Protein AF-A0A285X4K8-F1 (afdb_monomer_lite)

Foldseek 3Di:
DDPLLVVLVVLVVVLPDDDPDSDLVVLQVCCCPVVVWHKDKDFDADPVVRATQFIFIATDHQQQQFDDDGDGDGDDHDPRRSSSVSSVVSSVRSVLSVVQVPDDADLVLLLVLLVCLQPPVPPPPCPDPDSDSLSVQSSVPNHHDDPVVVVDDSVNSCCVSNVDDDPVPPPPPD

Structure (mmCIF, N/CA/C/O backbone):
data_AF-A0A285X4K8-F1
#
_entry.id   AF-A0A285X4K8-F1
#
loop_
_atom_site.group_PDB
_atom_site.id
_atom_site.type_symbol
_atom_site.label_atom_id
_atom_site.label_alt_id
_atom_site.label_comp_id
_atom_site.label_asym_id
_atom_site.label_entity_id
_atom_site.label_seq_id
_atom_site.pdbx_PDB_ins_code
_atom_site.Cartn_x
_atom_site.Cartn_y
_atom_site.Cartn_z
_atom_site.occupancy
_atom_site.B_iso_or_equiv
_atom_site.auth_seq_id
_atom_site.auth_comp_id
_atom_site.auth_asym_id
_atom_site.auth_atom_id
_atom_site.pdbx_PDB_model_num
ATOM 1 N N . MET A 1 1 ? 19.040 10.394 -19.080 1.00 57.19 1 MET A N 1
ATOM 2 C CA . MET A 1 1 ? 18.123 10.002 -17.991 1.00 57.19 1 MET A CA 1
ATOM 3 C C . MET A 1 1 ? 16.784 10.657 -18.294 1.00 57.19 1 MET A C 1
ATOM 5 O O . MET A 1 1 ? 16.793 11.807 -18.730 1.00 57.19 1 MET A O 1
ATOM 9 N N . ASN A 1 2 ? 15.681 9.904 -18.272 1.00 73.69 2 ASN A N 1
ATOM 10 C CA . ASN A 1 2 ? 14.374 10.452 -18.650 1.00 73.69 2 ASN A CA 1
ATOM 11 C C . ASN A 1 2 ? 13.890 11.419 -17.548 1.00 73.69 2 ASN A C 1
ATOM 13 O O . ASN A 1 2 ? 14.138 11.166 -16.373 1.00 73.69 2 ASN A O 1
ATOM 17 N N . LYS A 1 3 ? 13.198 12.517 -17.895 1.00 78.12 3 LYS A N 1
ATOM 18 C CA . LYS A 1 3 ? 12.764 13.545 -16.918 1.00 78.12 3 LYS A CA 1
ATOM 19 C C . LYS A 1 3 ? 11.929 12.960 -15.769 1.00 78.12 3 LYS A C 1
ATOM 21 O O . LYS A 1 3 ? 12.000 13.475 -14.657 1.00 78.12 3 LYS A O 1
ATOM 26 N N . GLN A 1 4 ? 11.164 11.904 -16.043 1.00 81.00 4 GLN A N 1
ATOM 27 C CA . GLN A 1 4 ? 10.351 11.192 -15.057 1.00 81.00 4 GLN A CA 1
ATOM 28 C C . GLN A 1 4 ? 11.213 10.408 -14.054 1.00 81.00 4 GLN A C 1
ATOM 30 O O . GLN A 1 4 ? 11.018 10.533 -12.850 1.00 81.00 4 GLN A O 1
ATOM 35 N N . GLU A 1 5 ? 12.236 9.685 -14.518 1.00 82.12 5 GLU A N 1
ATOM 36 C CA . GLU A 1 5 ? 13.163 8.959 -13.635 1.00 82.12 5 GLU A CA 1
ATOM 37 C C . GLU A 1 5 ? 13.903 9.909 -12.687 1.00 82.12 5 GLU A C 1
ATOM 39 O O . GLU A 1 5 ? 14.027 9.638 -11.494 1.00 82.12 5 GLU A O 1
ATOM 44 N N . ASP A 1 6 ? 14.342 11.064 -13.191 1.00 84.06 6 ASP A N 1
ATOM 45 C CA . ASP A 1 6 ? 14.994 12.092 -12.375 1.00 84.06 6 ASP A CA 1
ATOM 46 C C . ASP A 1 6 ? 14.075 12.603 -11.255 1.00 84.06 6 ASP A C 1
ATOM 48 O O . ASP A 1 6 ? 14.543 12.918 -10.156 1.00 84.06 6 ASP A O 1
ATOM 52 N N . GLN A 1 7 ? 12.772 12.716 -11.526 1.00 86.50 7 GLN A N 1
ATOM 53 C CA . GLN A 1 7 ? 11.777 13.122 -10.533 1.00 86.50 7 GLN A CA 1
ATOM 54 C C . GLN A 1 7 ? 11.538 12.019 -9.500 1.00 86.50 7 GLN A C 1
ATOM 56 O O . GLN A 1 7 ? 11.589 12.310 -8.303 1.00 86.50 7 GLN A O 1
ATOM 61 N N . ILE A 1 8 ? 11.382 10.768 -9.940 1.00 88.62 8 ILE A N 1
ATOM 62 C CA . ILE A 1 8 ? 11.248 9.592 -9.068 1.00 88.62 8 ILE A CA 1
ATOM 63 C C . ILE A 1 8 ? 12.440 9.504 -8.106 1.00 88.62 8 ILE A C 1
ATOM 65 O O . ILE A 1 8 ? 12.258 9.413 -6.890 1.00 88.62 8 ILE A O 1
ATOM 69 N N . LEU A 1 9 ? 13.666 9.639 -8.620 1.00 87.19 9 LEU A N 1
ATOM 70 C CA . LEU A 1 9 ? 14.891 9.602 -7.816 1.00 87.19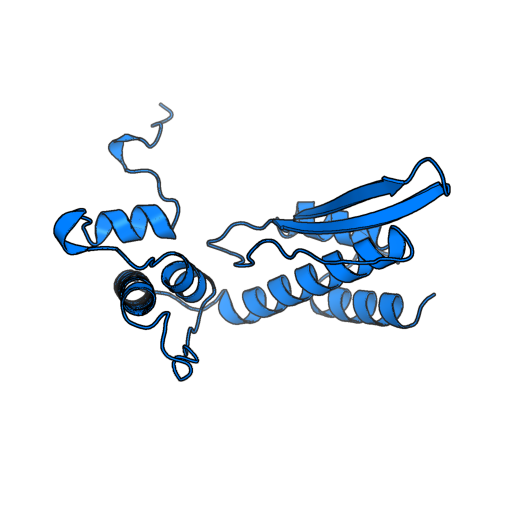 9 LEU A CA 1
ATOM 71 C C . LEU A 1 9 ? 14.993 10.767 -6.824 1.00 87.19 9 LEU A C 1
ATOM 73 O O . LEU A 1 9 ? 15.480 10.607 -5.704 1.00 87.19 9 LEU A O 1
ATOM 77 N N . LYS A 1 10 ? 14.547 11.967 -7.207 1.00 87.00 10 LYS A N 1
ATOM 78 C CA . LYS A 1 10 ? 14.502 13.110 -6.281 1.00 87.00 10 LYS A CA 1
ATOM 79 C C . LYS A 1 10 ? 13.494 12.877 -5.158 1.00 87.00 10 LYS A C 1
ATOM 81 O O . LYS A 1 10 ? 13.793 13.207 -4.009 1.00 87.00 10 LYS A O 1
ATOM 86 N N . SER A 1 11 ? 12.329 12.321 -5.475 1.00 87.50 11 SER A N 1
ATOM 87 C CA . SER A 1 11 ? 11.295 11.989 -4.492 1.00 87.50 11 SER A CA 1
ATOM 88 C C . SER A 1 11 ? 11.748 10.876 -3.547 1.00 87.50 11 SER A C 1
ATOM 90 O O . SER A 1 11 ? 11.618 11.026 -2.332 1.00 87.50 11 SER A O 1
ATOM 92 N N . SER A 1 12 ? 12.378 9.816 -4.060 1.00 87.88 12 SER A N 1
ATOM 93 C CA . SER A 1 12 ? 12.864 8.702 -3.235 1.00 87.88 12 SER A CA 1
ATOM 94 C C . SER A 1 12 ? 13.940 9.130 -2.234 1.00 87.88 12 SER A C 1
ATOM 96 O O . SER A 1 12 ? 13.901 8.723 -1.072 1.00 87.88 12 SER A O 1
ATOM 98 N N . ARG A 1 13 ? 14.851 10.033 -2.626 1.00 89.44 13 ARG A N 1
ATOM 99 C CA . ARG A 1 13 ? 15.866 10.601 -1.717 1.00 89.44 13 ARG A CA 1
ATOM 100 C C . ARG A 1 13 ? 15.241 11.347 -0.540 1.00 89.44 13 ARG A C 1
ATOM 102 O O . ARG A 1 13 ? 15.710 11.202 0.586 1.00 89.44 13 ARG A O 1
ATOM 109 N N . LYS A 1 14 ? 14.157 12.101 -0.769 1.00 89.12 14 LYS A N 1
ATOM 110 C CA . LYS A 1 14 ? 13.404 12.769 0.312 1.00 89.12 14 LYS A CA 1
ATOM 111 C C . LYS A 1 14 ? 12.742 11.768 1.263 1.00 89.12 14 LYS A C 1
ATOM 113 O O . LYS A 1 14 ? 12.564 12.075 2.435 1.00 89.12 14 LYS A O 1
ATOM 118 N N . LEU A 1 15 ? 12.406 10.580 0.762 1.00 88.19 15 LEU A N 1
ATOM 119 C CA . LEU A 1 15 ? 11.795 9.485 1.520 1.00 88.19 15 LEU A CA 1
ATOM 120 C C . LEU A 1 15 ? 12.824 8.541 2.170 1.00 88.19 15 LEU A C 1
ATOM 122 O O . LEU A 1 15 ? 12.441 7.566 2.815 1.00 88.19 15 LEU A O 1
ATOM 126 N N . GLY A 1 16 ? 14.121 8.851 2.055 1.00 87.62 16 GLY A N 1
ATOM 127 C CA . GLY A 1 16 ? 15.194 8.156 2.767 1.00 87.62 16 GLY A CA 1
ATOM 128 C C . GLY A 1 16 ? 15.998 7.154 1.939 1.00 87.62 16 GLY A C 1
ATOM 129 O O . GLY A 1 16 ? 16.802 6.430 2.524 1.00 87.62 16 GLY A O 1
ATOM 130 N N . PHE A 1 17 ? 15.836 7.114 0.612 1.00 89.44 17 PHE A N 1
ATOM 131 C CA . PHE A 1 17 ? 16.691 6.306 -0.262 1.00 89.44 17 PHE A CA 1
ATOM 132 C C . PHE A 1 17 ? 18.117 6.882 -0.320 1.00 89.44 17 PHE A C 1
ATOM 134 O O . PHE A 1 17 ? 18.311 8.037 -0.710 1.00 89.44 17 PHE A O 1
ATOM 141 N N . LYS A 1 18 ? 19.117 6.083 0.083 1.00 83.56 18 LYS A N 1
ATOM 142 C CA . LYS A 1 18 ? 20.527 6.509 0.220 1.00 83.56 18 LYS A CA 1
ATOM 143 C C . LYS A 1 18 ? 21.515 5.775 -0.693 1.00 83.56 18 LYS A C 1
ATOM 145 O O . LYS A 1 18 ? 22.689 6.142 -0.696 1.00 83.56 18 LYS A O 1
ATOM 150 N N . LYS A 1 19 ? 21.090 4.738 -1.426 1.00 76.25 19 LYS A N 1
ATOM 151 C CA . LYS A 1 19 ? 22.008 3.963 -2.276 1.00 76.25 19 LYS A CA 1
ATOM 152 C C . LYS A 1 19 ? 22.550 4.839 -3.426 1.00 76.25 19 LYS A C 1
ATOM 154 O O . LYS A 1 19 ? 21.836 5.719 -3.912 1.00 76.25 19 LYS A O 1
ATOM 159 N N . PRO A 1 20 ? 23.818 4.639 -3.836 1.00 58.44 20 PRO A N 1
ATOM 160 C CA . PRO A 1 20 ? 24.481 5.485 -4.826 1.00 58.44 20 PRO A CA 1
ATOM 161 C C . PRO A 1 20 ? 24.057 5.218 -6.281 1.00 58.44 20 PRO A C 1
ATOM 163 O O . PRO A 1 20 ? 24.491 5.962 -7.160 1.00 58.44 20 PRO A O 1
ATOM 166 N N . GLY A 1 21 ? 23.223 4.211 -6.561 1.00 58.81 21 GLY A N 1
ATOM 167 C CA . GLY A 1 21 ? 22.726 3.952 -7.908 1.00 58.81 21 GLY A CA 1
ATOM 168 C C . GLY A 1 21 ? 21.425 4.685 -8.236 1.00 58.81 21 GLY A C 1
ATOM 169 O O . GLY A 1 21 ? 20.604 5.023 -7.382 1.00 58.81 21 GLY A O 1
ATOM 170 N N . SER A 1 22 ? 21.274 4.994 -9.522 1.00 64.38 22 SER A N 1
ATOM 171 C CA . SER A 1 22 ? 20.140 5.714 -10.109 1.00 64.38 22 SER A CA 1
ATOM 172 C C . SER A 1 22 ? 19.194 4.792 -10.882 1.00 64.38 22 SER A C 1
ATOM 174 O O . SER A 1 22 ? 18.373 5.272 -11.663 1.00 64.38 22 SER A O 1
ATOM 176 N N . SER A 1 23 ? 19.317 3.473 -10.715 1.00 82.56 23 SER A N 1
ATOM 177 C CA . SER A 1 23 ? 18.477 2.521 -11.434 1.00 82.56 23 SER A CA 1
ATOM 178 C C . SER A 1 23 ? 17.144 2.306 -10.713 1.00 82.56 23 SER A C 1
ATOM 180 O O . SER A 1 23 ? 17.085 2.202 -9.490 1.00 82.56 23 SER A O 1
ATOM 182 N N . LEU A 1 24 ? 16.056 2.214 -11.480 1.00 84.69 24 LEU A N 1
ATOM 183 C CA . LEU A 1 24 ? 14.723 1.903 -10.952 1.00 84.69 24 LEU A CA 1
ATOM 184 C C . LEU A 1 24 ? 14.690 0.550 -10.219 1.00 84.69 24 LEU A C 1
ATOM 186 O O . LEU A 1 24 ? 13.965 0.396 -9.243 1.00 84.69 24 LEU A O 1
ATOM 190 N N . HIS A 1 25 ? 15.520 -0.407 -10.634 1.00 86.00 25 HIS A N 1
ATOM 191 C CA . HIS A 1 25 ? 15.635 -1.712 -9.981 1.00 86.00 25 HIS A CA 1
ATOM 192 C C . HIS A 1 25 ? 16.133 -1.606 -8.536 1.00 86.00 25 HIS A C 1
ATOM 194 O O . HIS A 1 25 ? 15.536 -2.198 -7.646 1.00 86.00 25 HIS A O 1
ATOM 200 N N . GLU A 1 26 ? 17.148 -0.780 -8.273 1.00 87.44 26 GLU A N 1
ATOM 201 C CA . GLU A 1 26 ? 17.630 -0.564 -6.903 1.00 87.44 26 GLU A CA 1
ATOM 202 C C . GLU A 1 26 ? 16.587 0.112 -6.007 1.00 87.44 26 GLU A C 1
ATOM 204 O O . GLU A 1 26 ? 16.564 -0.127 -4.797 1.00 87.44 26 GLU A O 1
ATOM 209 N N . LEU A 1 27 ? 15.722 0.953 -6.587 1.00 87.94 27 LEU A N 1
ATOM 210 C CA . LEU A 1 27 ? 14.591 1.530 -5.862 1.00 87.94 27 LEU A CA 1
ATOM 211 C C . LEU A 1 27 ? 13.532 0.474 -5.556 1.00 87.94 27 LEU A C 1
ATOM 213 O O . LEU A 1 27 ? 13.008 0.477 -4.446 1.00 87.94 27 LEU A O 1
ATOM 217 N N . ALA A 1 28 ? 13.228 -0.414 -6.504 1.00 86.88 28 ALA A N 1
ATOM 218 C CA . ALA A 1 28 ? 12.291 -1.511 -6.288 1.00 86.88 28 ALA A CA 1
ATOM 219 C C . ALA A 1 28 ? 12.792 -2.469 -5.194 1.00 86.88 28 ALA A C 1
ATOM 221 O O . ALA A 1 28 ? 12.034 -2.807 -4.287 1.00 86.88 28 ALA A O 1
ATOM 222 N N . ASP A 1 29 ? 14.081 -2.822 -5.212 1.00 88.25 29 ASP A N 1
ATOM 223 C CA . ASP A 1 29 ? 14.697 -3.641 -4.162 1.00 88.25 29 ASP A CA 1
ATOM 224 C C . ASP A 1 29 ? 14.645 -2.942 -2.801 1.00 88.25 29 ASP A C 1
ATOM 226 O O . ASP A 1 29 ? 14.281 -3.558 -1.804 1.00 88.25 29 ASP A O 1
ATOM 230 N N . TRP A 1 30 ? 14.938 -1.640 -2.745 1.00 90.56 30 TRP A N 1
ATOM 231 C CA . TRP A 1 30 ? 14.827 -0.859 -1.512 1.00 90.56 30 TRP A CA 1
ATOM 232 C C . TRP A 1 30 ? 13.393 -0.789 -0.969 1.00 90.56 30 TRP A C 1
ATOM 234 O O . TRP A 1 30 ? 13.181 -0.966 0.233 1.00 90.56 30 TRP A O 1
ATOM 244 N N . LEU A 1 31 ? 12.408 -0.545 -1.838 1.00 87.19 31 LEU A N 1
ATOM 245 C CA . LEU A 1 31 ? 10.990 -0.547 -1.473 1.00 87.19 31 LEU A CA 1
ATOM 246 C C . LEU A 1 31 ? 10.579 -1.909 -0.904 1.00 87.19 31 LEU A C 1
ATOM 248 O O . LEU A 1 31 ? 9.952 -1.963 0.155 1.00 87.19 31 LEU A O 1
ATOM 252 N N . ARG A 1 32 ? 11.001 -3.002 -1.545 1.00 85.56 32 ARG A N 1
ATOM 253 C CA . ARG A 1 32 ? 10.709 -4.366 -1.099 1.00 85.56 32 ARG A CA 1
ATOM 254 C C . ARG A 1 32 ? 11.378 -4.678 0.239 1.00 85.56 32 ARG A C 1
ATOM 256 O O . ARG A 1 32 ? 10.703 -5.044 1.194 1.00 85.56 32 ARG A O 1
ATOM 263 N N . GLU A 1 33 ? 12.694 -4.517 0.316 1.00 85.81 33 GLU A N 1
ATOM 264 C CA . GLU A 1 33 ? 13.513 -5.003 1.433 1.00 85.81 33 GLU A CA 1
ATOM 265 C C . GLU A 1 33 ? 13.389 -4.131 2.682 1.00 85.81 33 GLU A C 1
ATOM 267 O O . GLU A 1 33 ? 13.285 -4.649 3.791 1.00 85.81 33 GLU A O 1
ATOM 272 N N . GLU A 1 34 ? 13.386 -2.805 2.525 1.00 87.06 34 GLU A N 1
ATOM 273 C CA . GLU A 1 34 ? 13.380 -1.893 3.672 1.00 87.06 34 GLU A CA 1
ATOM 274 C C . GLU A 1 34 ? 11.997 -1.347 4.012 1.00 87.06 34 GLU A C 1
ATOM 276 O O . GLU A 1 34 ? 11.789 -0.885 5.138 1.00 87.06 34 GLU A O 1
ATOM 281 N N . LYS A 1 35 ? 11.084 -1.295 3.035 1.00 84.75 35 LYS A N 1
ATOM 282 C CA . LYS A 1 35 ? 9.758 -0.681 3.210 1.00 84.75 35 LYS A CA 1
ATOM 283 C C . LYS A 1 35 ? 8.618 -1.680 3.124 1.00 84.75 35 LYS A C 1
ATOM 285 O O . LYS A 1 35 ? 7.509 -1.280 3.456 1.00 84.75 35 LYS A O 1
ATOM 290 N N . GLN A 1 36 ? 8.883 -2.939 2.762 1.00 81.94 36 GLN A N 1
ATOM 291 C CA . GLN A 1 36 ? 7.865 -3.978 2.573 1.00 81.94 36 GLN A CA 1
ATOM 292 C C . GLN A 1 36 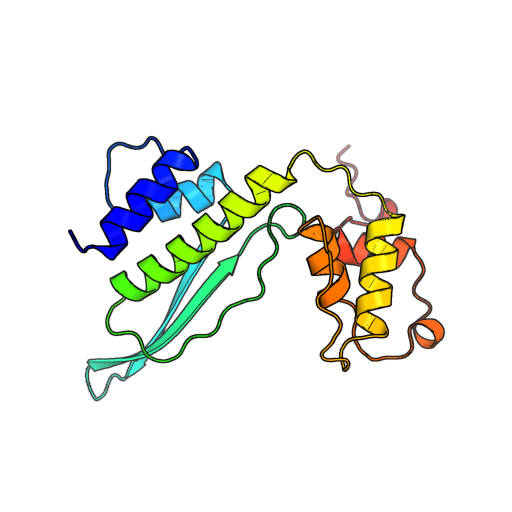? 6.798 -3.568 1.543 1.00 81.94 36 GLN A C 1
ATOM 294 O O . GLN A 1 36 ? 5.637 -3.948 1.653 1.00 81.94 36 GLN A O 1
ATOM 299 N N . ILE A 1 37 ? 7.185 -2.765 0.547 1.00 82.31 37 ILE A N 1
ATOM 300 C CA . ILE A 1 37 ? 6.338 -2.384 -0.585 1.00 82.31 37 ILE A CA 1
ATOM 301 C C . ILE A 1 37 ? 6.877 -3.102 -1.816 1.00 82.31 37 ILE A C 1
ATOM 303 O O . ILE A 1 37 ? 7.991 -2.845 -2.267 1.00 82.31 37 ILE A O 1
ATOM 307 N N . HIS A 1 38 ? 6.099 -4.032 -2.342 1.00 83.50 38 HIS A N 1
ATOM 308 C CA . HIS A 1 38 ? 6.469 -4.867 -3.471 1.00 83.50 38 HIS A CA 1
ATOM 309 C C . HIS A 1 38 ? 5.841 -4.282 -4.727 1.00 83.50 38 HIS A C 1
ATOM 311 O O . HIS A 1 38 ? 4.638 -4.052 -4.759 1.00 83.50 38 HIS A O 1
ATOM 317 N N . VAL A 1 39 ? 6.652 -4.053 -5.754 1.00 82.81 39 VAL A N 1
ATOM 318 C CA . VAL A 1 39 ? 6.175 -3.653 -7.078 1.00 82.81 39 VAL A CA 1
ATOM 319 C C . VAL A 1 39 ? 6.389 -4.836 -8.007 1.00 82.81 39 VAL A C 1
ATOM 321 O O . VAL A 1 39 ? 7.528 -5.237 -8.244 1.00 82.81 39 VAL A O 1
ATOM 324 N N . GLU A 1 40 ? 5.304 -5.394 -8.522 1.00 79.56 40 GLU A N 1
ATOM 325 C CA . GLU A 1 40 ? 5.335 -6.462 -9.516 1.00 79.56 40 GLU A CA 1
ATOM 326 C C . GLU A 1 40 ? 4.763 -5.935 -10.826 1.00 79.56 40 GLU A C 1
ATOM 328 O O . GLU A 1 40 ? 3.854 -5.106 -10.834 1.00 79.56 40 GLU A O 1
ATOM 333 N N . ILE A 1 41 ? 5.307 -6.407 -11.942 1.00 78.75 41 ILE A N 1
ATOM 334 C CA . ILE A 1 41 ? 4.876 -6.026 -13.285 1.00 78.75 41 ILE A CA 1
ATOM 335 C C . ILE A 1 41 ? 4.596 -7.312 -14.037 1.00 78.75 41 ILE A C 1
ATOM 337 O O . ILE A 1 41 ? 5.468 -8.178 -14.124 1.00 78.75 41 ILE A O 1
ATOM 341 N N . GLY A 1 42 ? 3.402 -7.418 -14.603 1.00 72.06 42 GLY A N 1
ATOM 342 C CA . GLY A 1 42 ? 3.069 -8.460 -15.560 1.00 72.06 42 GLY A CA 1
ATOM 343 C C . GLY A 1 42 ? 2.616 -7.852 -16.876 1.00 72.06 42 GLY A C 1
ATOM 344 O O . GLY A 1 42 ? 2.104 -6.737 -16.923 1.00 72.06 42 GLY A O 1
ATOM 345 N N . SER A 1 43 ? 2.819 -8.582 -17.964 1.00 73.06 43 SER A N 1
ATOM 346 C CA . SER A 1 43 ? 2.436 -8.144 -19.304 1.00 73.06 43 SER A CA 1
ATOM 347 C C . SER A 1 43 ? 1.866 -9.294 -20.116 1.00 73.06 43 SER A C 1
ATOM 349 O O . SER A 1 43 ? 2.356 -10.417 -20.013 1.00 73.06 43 SER A O 1
ATOM 351 N N . ILE A 1 44 ? 0.882 -8.993 -20.957 1.00 74.12 44 ILE A N 1
ATOM 352 C CA . ILE A 1 44 ? 0.422 -9.874 -22.028 1.00 74.12 44 ILE A CA 1
ATOM 353 C C . ILE A 1 44 ? 1.213 -9.507 -23.281 1.00 74.12 44 ILE A C 1
ATOM 355 O O . ILE A 1 44 ? 1.242 -8.344 -23.694 1.00 74.12 44 ILE A O 1
ATOM 359 N N . TRP A 1 45 ? 1.901 -10.495 -23.842 1.00 71.38 45 TRP A N 1
ATOM 360 C CA . TRP A 1 45 ? 2.731 -10.344 -25.028 1.00 71.38 45 TRP A CA 1
ATOM 361 C C . TRP A 1 45 ? 1.978 -10.847 -26.259 1.00 71.38 45 TRP A C 1
ATOM 363 O O . TRP A 1 45 ? 1.441 -11.953 -26.233 1.00 71.38 45 TRP A O 1
ATOM 373 N N . ASP A 1 46 ? 1.962 -10.052 -27.328 1.00 71.00 46 ASP A N 1
ATOM 374 C CA . ASP A 1 46 ? 1.484 -10.482 -28.640 1.00 71.00 46 ASP A CA 1
ATOM 375 C C . ASP A 1 46 ? 2.677 -10.989 -29.463 1.00 71.00 46 ASP A C 1
ATOM 377 O O . ASP A 1 46 ? 3.503 -10.216 -29.970 1.00 71.00 46 ASP A O 1
ATOM 381 N N . ASP A 1 47 ? 2.760 -12.314 -29.587 1.00 67.00 47 ASP A N 1
ATOM 382 C CA . ASP A 1 47 ? 3.807 -13.014 -30.334 1.00 67.00 47 ASP A CA 1
ATOM 383 C C . ASP A 1 47 ? 3.755 -12.746 -31.851 1.00 67.00 47 ASP A C 1
ATOM 385 O O . ASP A 1 47 ? 4.777 -12.871 -32.528 1.00 67.00 47 ASP A O 1
ATOM 389 N N . LEU A 1 48 ? 2.602 -12.353 -32.410 1.00 71.00 48 LEU A N 1
ATOM 390 C CA . LEU A 1 48 ? 2.431 -12.147 -33.855 1.00 71.00 48 LEU A CA 1
ATOM 391 C C . LEU A 1 48 ? 3.042 -10.825 -34.329 1.00 71.00 48 LEU A C 1
ATOM 393 O O . LEU A 1 48 ? 3.592 -10.756 -35.430 1.00 71.00 48 LEU A O 1
ATOM 397 N N . VAL A 1 49 ? 2.955 -9.776 -33.508 1.00 72.19 49 VAL A N 1
ATOM 398 C CA . VAL A 1 49 ? 3.535 -8.448 -33.801 1.00 72.19 49 VAL A CA 1
ATOM 399 C C . VAL A 1 49 ? 4.765 -8.120 -32.956 1.00 72.19 49 VAL A C 1
ATOM 401 O O . VAL A 1 49 ? 5.364 -7.058 -33.147 1.00 72.19 49 VAL A O 1
ATOM 404 N N . ASN A 1 50 ? 5.169 -9.033 -32.068 1.00 63.12 50 ASN A N 1
ATOM 405 C CA . ASN A 1 50 ? 6.316 -8.906 -31.170 1.00 63.12 50 ASN A CA 1
ATOM 406 C C . ASN A 1 50 ? 6.255 -7.620 -30.322 1.00 63.12 50 ASN A C 1
ATOM 408 O O . ASN A 1 50 ? 7.195 -6.816 -30.305 1.00 63.12 50 ASN A O 1
ATOM 412 N N . ARG A 1 51 ? 5.104 -7.386 -29.677 1.00 63.59 51 ARG A N 1
ATOM 413 C CA . ARG A 1 51 ? 4.824 -6.196 -28.852 1.00 63.59 51 ARG A CA 1
ATOM 414 C C . ARG A 1 51 ? 4.028 -6.566 -27.601 1.00 63.59 51 ARG A C 1
ATOM 416 O O . ARG A 1 51 ? 3.316 -7.560 -27.580 1.00 63.59 51 ARG A O 1
ATOM 423 N N . VAL A 1 52 ? 4.118 -5.725 -26.572 1.00 60.09 52 VAL A N 1
ATOM 424 C CA . VAL A 1 52 ? 3.268 -5.819 -25.376 1.00 60.09 52 VAL A CA 1
ATOM 425 C C . VAL A 1 52 ? 1.853 -5.357 -25.736 1.00 60.09 52 VAL A C 1
ATOM 427 O O . VAL A 1 52 ? 1.669 -4.211 -26.142 1.00 60.09 52 VAL A O 1
ATOM 430 N N . GLU A 1 53 ? 0.866 -6.240 -25.592 1.00 63.97 53 GLU A N 1
ATOM 431 C CA . GLU A 1 53 ? -0.552 -5.951 -25.848 1.00 63.97 53 GLU A CA 1
ATOM 432 C C . GLU A 1 53 ? -1.180 -5.201 -24.667 1.00 63.97 53 GLU A C 1
ATOM 434 O O . GLU A 1 53 ? -1.892 -4.209 -24.829 1.00 63.97 53 GLU A O 1
ATOM 439 N N . SER A 1 54 ? -0.874 -5.647 -23.448 1.00 60.22 54 SER A N 1
ATOM 440 C CA . SER A 1 54 ? -1.323 -5.008 -22.212 1.00 60.22 54 SER A CA 1
ATOM 441 C C . SER A 1 54 ? -0.369 -5.309 -21.063 1.00 60.22 54 SER A C 1
ATOM 443 O O . SER A 1 54 ? 0.441 -6.234 -21.131 1.00 60.22 54 SER A O 1
ATOM 445 N N . TYR A 1 55 ? -0.445 -4.518 -19.997 1.00 64.12 55 TYR A N 1
ATOM 446 C CA . TYR A 1 55 ? 0.330 -4.756 -18.790 1.00 64.12 55 TYR A CA 1
ATOM 447 C C . TYR A 1 55 ? -0.426 -4.348 -17.546 1.00 64.12 55 TYR A C 1
ATOM 449 O O . TYR A 1 55 ? -1.319 -3.510 -17.584 1.00 64.12 55 TYR A O 1
ATOM 457 N N . TYR A 1 56 ? -0.020 -4.922 -16.430 1.00 62.03 56 TYR A N 1
ATOM 458 C CA . TYR A 1 56 ? -0.462 -4.523 -15.114 1.00 62.03 56 TYR A CA 1
ATOM 459 C C . TYR A 1 56 ? 0.760 -4.331 -14.227 1.00 62.03 56 TYR A C 1
ATOM 461 O O . TYR A 1 56 ? 1.793 -4.979 -14.411 1.00 62.03 56 TYR A O 1
ATOM 469 N N . TYR A 1 57 ? 0.630 -3.447 -13.246 1.00 64.69 57 TYR A N 1
ATOM 470 C CA . TYR A 1 57 ? 1.543 -3.424 -12.120 1.00 64.69 57 TYR A CA 1
ATOM 471 C C . TYR A 1 57 ? 0.740 -3.573 -10.835 1.00 64.69 57 TYR A C 1
ATOM 473 O O . TYR A 1 57 ? -0.312 -2.960 -10.657 1.00 64.69 57 TYR A O 1
ATOM 481 N N . THR A 1 58 ? 1.224 -4.409 -9.932 1.00 64.12 58 THR A N 1
ATOM 482 C CA . THR A 1 58 ? 0.653 -4.574 -8.598 1.00 64.12 58 THR A CA 1
ATOM 483 C C . THR A 1 58 ? 1.627 -3.985 -7.595 1.00 64.12 58 THR A C 1
ATOM 485 O O . THR A 1 58 ? 2.810 -4.318 -7.585 1.00 64.12 58 THR A O 1
ATOM 488 N N . VAL A 1 59 ? 1.129 -3.069 -6.764 1.00 67.88 59 VAL A N 1
ATOM 489 C CA . VAL A 1 59 ? 1.869 -2.572 -5.605 1.00 67.88 59 VAL A CA 1
ATOM 490 C C . VAL A 1 59 ? 1.283 -3.236 -4.368 1.00 67.88 59 VAL A C 1
ATOM 492 O O . VAL A 1 59 ? 0.203 -2.867 -3.912 1.00 67.88 59 VAL A O 1
ATOM 495 N N . THR A 1 60 ? 1.974 -4.251 -3.860 1.00 67.25 60 THR A N 1
ATOM 496 C CA . THR A 1 60 ? 1.548 -5.027 -2.692 1.00 67.25 60 THR A CA 1
ATOM 497 C C . THR A 1 60 ? 2.287 -4.524 -1.464 1.00 67.25 60 THR A C 1
ATOM 499 O O . THR A 1 60 ? 3.513 -4.452 -1.456 1.00 67.25 60 THR A O 1
ATOM 502 N N . ALA A 1 61 ? 1.559 -4.175 -0.411 1.00 63.47 61 ALA A N 1
ATOM 503 C CA . ALA A 1 61 ? 2.147 -3.705 0.834 1.00 63.47 61 ALA A CA 1
ATOM 504 C C . ALA A 1 61 ? 1.249 -4.101 2.025 1.00 63.47 61 ALA A C 1
ATOM 506 O O . ALA A 1 61 ? 0.037 -4.233 1.835 1.00 63.47 61 ALA A O 1
ATOM 507 N N . PRO A 1 62 ? 1.798 -4.327 3.237 1.00 60.03 62 PRO A N 1
ATOM 508 C CA . PRO A 1 62 ? 0.998 -4.700 4.403 1.00 60.03 62 PRO A CA 1
ATOM 509 C C . PRO A 1 62 ? -0.106 -3.677 4.679 1.00 60.03 62 PRO A C 1
ATOM 511 O O . PRO A 1 62 ? 0.190 -2.508 4.897 1.00 60.03 62 PRO A O 1
ATOM 514 N N . LEU A 1 63 ? -1.369 -4.113 4.698 1.00 58.06 63 LEU A N 1
ATOM 515 C CA . LEU A 1 63 ? -2.561 -3.246 4.745 1.00 58.06 63 LEU A CA 1
ATOM 516 C C . LEU A 1 63 ? -2.612 -2.315 5.966 1.00 58.06 63 LEU A C 1
ATOM 518 O O . LEU A 1 63 ? -3.062 -1.172 5.869 1.00 58.06 63 LEU A O 1
ATOM 522 N N . ASN A 1 64 ? -2.109 -2.786 7.110 1.00 58.47 64 ASN A N 1
ATOM 523 C CA . ASN A 1 64 ? -1.977 -2.002 8.339 1.00 58.47 64 ASN A CA 1
ATOM 524 C C . ASN A 1 64 ? -0.908 -0.897 8.242 1.00 58.47 64 ASN A C 1
ATOM 526 O O . ASN A 1 64 ? -0.931 0.045 9.033 1.00 58.47 64 ASN A O 1
ATOM 530 N N . VAL A 1 65 ? 0.012 -0.996 7.281 1.00 59.81 65 VAL A N 1
ATOM 531 C CA . VAL A 1 65 ? 1.087 -0.023 7.044 1.00 59.81 65 VAL A CA 1
ATOM 532 C C . VAL A 1 65 ? 0.775 0.837 5.806 1.00 59.81 65 VAL A C 1
ATOM 534 O O . VAL A 1 65 ? 0.936 2.058 5.819 1.00 59.81 65 VAL A O 1
ATOM 537 N N . TYR A 1 66 ? 0.232 0.234 4.753 1.00 60.31 66 TYR A N 1
ATOM 538 C CA . TYR A 1 66 ? 0.065 0.811 3.427 1.00 60.31 66 TYR A CA 1
ATOM 539 C C . TYR A 1 66 ? -1.202 0.242 2.769 1.00 60.31 66 TYR A C 1
ATOM 541 O O . TYR A 1 66 ? -1.305 -0.959 2.548 1.00 60.31 66 TYR A O 1
ATOM 549 N N . TYR A 1 67 ? -2.172 1.091 2.428 1.00 63.69 67 TYR A N 1
ATOM 550 C CA . TYR A 1 67 ? -3.367 0.652 1.701 1.00 63.69 67 TYR A CA 1
ATOM 551 C C . TYR A 1 67 ? -3.273 1.057 0.229 1.00 63.69 67 TYR A C 1
ATOM 553 O O . TYR A 1 67 ? -3.174 2.248 -0.070 1.00 63.69 67 TYR A O 1
ATOM 561 N N . THR A 1 68 ? -3.343 0.091 -0.690 1.00 64.12 68 THR A N 1
ATOM 562 C CA . THR A 1 68 ? -3.575 0.334 -2.123 1.00 64.12 68 THR A CA 1
ATOM 563 C C . THR A 1 68 ? -4.266 -0.875 -2.759 1.00 64.12 68 THR A C 1
ATOM 565 O O . THR A 1 68 ? -3.769 -1.992 -2.631 1.00 64.12 68 THR A O 1
ATOM 568 N N . PRO A 1 69 ? -5.426 -0.694 -3.418 1.00 61.16 69 PRO A N 1
ATOM 569 C CA . PRO A 1 69 ? -6.007 -1.739 -4.252 1.00 61.16 69 PRO A CA 1
ATOM 570 C C . PRO A 1 69 ? -5.148 -1.954 -5.506 1.00 61.16 69 PRO A C 1
ATOM 572 O O . PRO A 1 69 ? -4.507 -1.022 -5.988 1.00 61.16 69 PRO A O 1
ATOM 575 N N . ALA A 1 70 ? -5.158 -3.166 -6.067 1.00 56.25 70 ALA A N 1
ATOM 576 C CA . ALA A 1 70 ? -4.439 -3.458 -7.306 1.00 56.25 70 ALA A CA 1
ATOM 577 C C . ALA A 1 70 ? -4.879 -2.514 -8.442 1.00 56.25 70 ALA A C 1
ATOM 579 O O . ALA A 1 70 ? -6.075 -2.355 -8.697 1.00 56.25 70 ALA A O 1
ATOM 580 N N . ILE A 1 71 ? -3.912 -1.897 -9.128 1.00 62.62 71 ILE A N 1
ATOM 581 C CA . ILE A 1 71 ? -4.168 -0.950 -10.216 1.00 62.62 71 ILE A CA 1
ATOM 582 C C . ILE A 1 71 ? -3.998 -1.679 -11.549 1.00 62.62 71 ILE A C 1
ATOM 584 O O . ILE A 1 71 ? -2.911 -2.120 -11.902 1.00 62.62 71 ILE A O 1
ATOM 588 N N . GLN A 1 72 ? -5.080 -1.781 -12.318 1.00 57.53 72 GLN A N 1
ATOM 589 C CA . GLN A 1 72 ? -5.016 -2.255 -13.700 1.00 57.53 72 GLN A CA 1
ATOM 590 C C . GLN A 1 72 ? -4.811 -1.061 -14.636 1.00 57.53 72 GLN A C 1
ATOM 592 O O . GLN A 1 72 ? -5.520 -0.053 -14.540 1.00 57.53 72 GLN A O 1
ATOM 597 N N . ARG A 1 73 ? -3.836 -1.163 -15.541 1.00 60.97 73 ARG A N 1
ATOM 598 C CA . ARG A 1 73 ? -3.593 -0.186 -16.610 1.00 60.97 73 ARG A CA 1
ATOM 599 C C . ARG A 1 73 ? -3.730 -0.868 -17.967 1.00 60.97 73 ARG A C 1
ATOM 601 O O . ARG A 1 73 ? -3.684 -2.086 -18.068 1.00 60.97 73 ARG A O 1
ATOM 608 N N . ALA A 1 74 ? -3.958 -0.076 -19.005 1.00 55.38 74 ALA A N 1
ATOM 609 C CA . ALA A 1 74 ? -4.002 -0.547 -20.382 1.00 55.38 74 ALA A CA 1
ATOM 610 C C . ALA A 1 74 ? -3.006 0.274 -21.205 1.00 55.38 74 ALA A C 1
ATOM 612 O O . ALA A 1 74 ? -3.029 1.499 -21.123 1.00 55.38 74 ALA A O 1
ATOM 613 N N . GLY A 1 75 ? -2.180 -0.410 -22.002 1.00 54.22 75 GLY A N 1
ATOM 614 C CA . GLY A 1 75 ? -1.243 0.195 -22.954 1.00 54.22 75 GLY A CA 1
ATOM 615 C C . GLY A 1 75 ? 0.018 0.786 -22.321 1.00 54.22 75 GLY A C 1
ATOM 616 O O . GLY A 1 75 ? -0.042 1.834 -21.690 1.00 54.22 75 GLY A O 1
ATOM 617 N N . GLY A 1 76 ? 1.165 0.127 -22.523 1.00 54.91 76 GLY A N 1
ATOM 618 C CA . GLY A 1 76 ? 2.493 0.587 -22.089 1.00 54.91 76 GLY A CA 1
ATOM 619 C C . GLY A 1 76 ? 3.521 0.307 -23.175 1.00 54.91 76 GLY A C 1
ATOM 620 O O . GLY A 1 76 ? 3.428 -0.712 -23.862 1.00 54.91 76 GLY A O 1
ATOM 621 N N . ALA A 1 77 ? 4.484 1.208 -23.373 1.00 59.69 77 ALA A N 1
ATOM 622 C CA . ALA A 1 77 ? 5.422 1.107 -24.489 1.00 59.69 77 ALA A CA 1
ATOM 623 C C . ALA A 1 77 ? 6.683 0.294 -24.143 1.00 59.69 77 ALA A C 1
ATOM 625 O O . ALA A 1 77 ? 7.368 -0.179 -25.052 1.00 59.69 77 ALA A O 1
ATOM 626 N N . SER A 1 78 ? 7.022 0.126 -22.853 1.00 71.38 78 SER A N 1
ATOM 627 C CA . SER A 1 78 ? 8.200 -0.648 -22.414 1.00 71.38 78 SER A CA 1
ATOM 628 C C . SER A 1 78 ? 8.171 -1.043 -20.932 1.00 71.38 78 SER A C 1
ATOM 630 O O . SER A 1 78 ? 7.650 -0.302 -20.108 1.00 71.38 78 SER A O 1
ATOM 632 N N . TYR A 1 79 ? 8.846 -2.139 -20.552 1.00 76.94 79 TYR A N 1
ATOM 633 C CA . TYR A 1 79 ? 9.005 -2.562 -19.143 1.00 76.94 79 TYR A CA 1
ATOM 634 C C . TYR A 1 79 ? 9.498 -1.452 -18.216 1.00 76.94 79 TYR A C 1
ATOM 636 O O . TYR A 1 79 ? 9.061 -1.323 -17.077 1.00 76.94 79 TYR A O 1
ATOM 644 N N . LYS A 1 80 ? 10.388 -0.609 -18.731 1.00 80.69 80 LYS A N 1
ATOM 645 C CA . LYS A 1 80 ? 10.954 0.508 -17.990 1.00 80.69 80 LYS A CA 1
ATOM 646 C C . LYS A 1 80 ? 9.907 1.564 -17.615 1.00 80.69 80 LYS A C 1
ATOM 648 O O . LYS A 1 80 ? 9.972 2.127 -16.524 1.00 80.69 80 LYS A O 1
ATOM 653 N N . GLU A 1 81 ? 8.962 1.832 -18.508 1.00 79.19 81 GLU A N 1
ATOM 654 C CA . GLU A 1 81 ? 7.837 2.739 -18.262 1.00 79.19 81 GLU A CA 1
ATOM 655 C C . GLU A 1 81 ? 6.899 2.146 -17.207 1.00 79.19 81 GLU A C 1
ATOM 657 O O . GLU A 1 81 ? 6.640 2.788 -16.193 1.00 79.19 81 GLU A O 1
ATOM 662 N N . MET A 1 82 ? 6.537 0.869 -17.369 1.00 78.38 82 MET A N 1
ATOM 663 C CA . MET A 1 82 ? 5.699 0.125 -16.420 1.00 78.38 82 MET A CA 1
ATOM 664 C C . MET A 1 82 ? 6.297 0.122 -15.002 1.00 78.38 82 MET A C 1
ATOM 666 O O . MET A 1 82 ? 5.599 0.347 -14.015 1.00 78.38 82 MET A O 1
ATOM 670 N N . LEU A 1 83 ? 7.616 -0.075 -14.898 1.00 83.88 83 LEU A N 1
ATOM 671 C CA . LEU A 1 83 ? 8.346 -0.042 -13.629 1.00 83.88 83 LEU A CA 1
ATOM 672 C C . LEU A 1 83 ? 8.405 1.356 -13.020 1.00 83.88 83 LEU A C 1
ATOM 674 O O . LEU A 1 83 ? 8.311 1.496 -11.802 1.00 83.88 83 LEU A O 1
ATOM 678 N N . SER A 1 84 ? 8.558 2.386 -13.852 1.00 87.00 84 SER A N 1
ATOM 679 C CA . SER A 1 84 ? 8.571 3.775 -13.385 1.00 87.00 84 SER A CA 1
ATOM 680 C C . SER A 1 84 ? 7.242 4.139 -12.725 1.00 87.00 84 SER A C 1
ATOM 682 O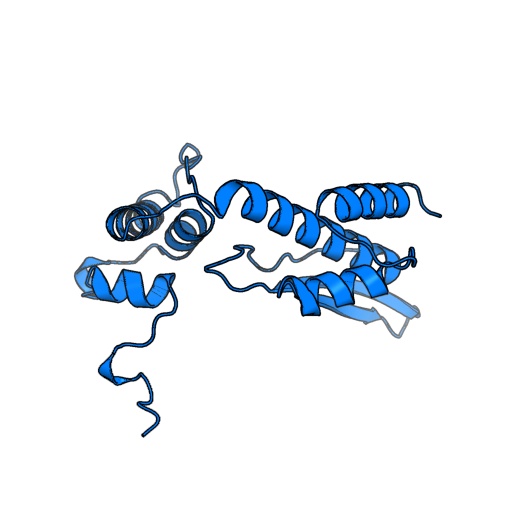 O . SER A 1 84 ? 7.250 4.687 -11.626 1.00 87.00 84 SER A O 1
ATOM 684 N N . GLU A 1 85 ? 6.120 3.775 -13.349 1.00 85.00 85 GLU A N 1
ATOM 685 C CA . GLU A 1 85 ? 4.778 4.017 -12.804 1.00 85.00 85 GLU A CA 1
ATOM 686 C C . GLU A 1 85 ? 4.540 3.266 -11.491 1.00 85.00 85 GLU A C 1
ATOM 688 O O . GLU A 1 85 ? 4.093 3.861 -10.509 1.00 85.00 85 GLU A O 1
ATOM 693 N N . GLY A 1 86 ? 4.894 1.977 -11.438 1.00 83.75 86 GLY A N 1
ATOM 694 C CA . GLY A 1 86 ? 4.750 1.183 -10.217 1.00 83.75 86 GLY A CA 1
ATOM 695 C C . GLY A 1 86 ? 5.582 1.730 -9.051 1.00 83.75 86 GLY A C 1
ATOM 696 O O . GLY A 1 86 ? 5.105 1.791 -7.916 1.00 83.75 86 GLY A O 1
ATOM 697 N N . ILE A 1 87 ? 6.811 2.187 -9.321 1.00 88.19 87 ILE A N 1
ATOM 698 C CA . ILE A 1 87 ? 7.667 2.823 -8.308 1.00 88.19 87 ILE A CA 1
ATOM 699 C C . ILE A 1 87 ? 7.107 4.180 -7.880 1.00 88.19 87 ILE A C 1
ATOM 701 O O . ILE A 1 87 ? 7.158 4.509 -6.695 1.00 88.19 87 ILE A O 1
ATOM 705 N N . GLU A 1 88 ? 6.589 4.980 -8.808 1.00 89.31 88 GLU A N 1
ATOM 706 C CA . GLU A 1 88 ? 5.988 6.277 -8.492 1.00 89.31 88 GLU A CA 1
ATOM 707 C C . GLU A 1 88 ? 4.802 6.124 -7.528 1.00 89.31 88 GLU A C 1
ATOM 709 O O . GLU A 1 88 ? 4.759 6.802 -6.495 1.00 89.31 88 GLU A O 1
ATOM 714 N N . GLU A 1 89 ? 3.917 5.160 -7.790 1.00 86.25 89 GLU A N 1
ATOM 715 C CA . GLU A 1 89 ? 2.807 4.814 -6.896 1.00 86.25 89 GLU A CA 1
ATOM 716 C C . GLU A 1 89 ? 3.317 4.348 -5.519 1.00 86.25 89 GLU A C 1
ATOM 718 O O . GLU A 1 89 ? 2.886 4.853 -4.478 1.00 86.25 89 GLU A O 1
ATOM 723 N N . ALA A 1 90 ? 4.310 3.451 -5.493 1.00 84.75 90 ALA A N 1
ATOM 724 C CA . ALA A 1 90 ? 4.919 2.955 -4.258 1.00 84.75 90 ALA A CA 1
ATOM 725 C C . ALA A 1 90 ? 5.542 4.073 -3.398 1.00 84.75 90 ALA A C 1
ATOM 727 O O . ALA A 1 90 ? 5.420 4.070 -2.168 1.00 84.75 90 ALA A O 1
ATOM 728 N N . LEU A 1 91 ? 6.181 5.066 -4.024 1.00 88.88 91 LEU A N 1
ATOM 729 C CA . LEU A 1 91 ? 6.703 6.240 -3.321 1.00 88.88 91 LEU A CA 1
ATOM 730 C C . LEU A 1 91 ? 5.577 7.129 -2.778 1.00 88.88 91 LEU A C 1
ATOM 732 O O . LEU A 1 91 ? 5.716 7.672 -1.678 1.00 88.88 91 LEU A O 1
ATOM 736 N N . GLY A 1 92 ? 4.466 7.259 -3.508 1.00 87.12 92 GLY A N 1
ATOM 737 C CA . GLY A 1 92 ? 3.263 7.951 -3.038 1.00 87.12 92 GLY A CA 1
ATOM 738 C C . GLY A 1 92 ? 2.699 7.314 -1.766 1.00 87.12 92 GLY A C 1
ATOM 739 O O . GLY A 1 92 ? 2.483 8.001 -0.763 1.00 87.12 92 GLY A O 1
ATOM 740 N N . ILE A 1 93 ? 2.569 5.989 -1.768 1.00 83.31 93 ILE A N 1
ATOM 741 C CA . ILE A 1 93 ? 2.148 5.186 -0.613 1.00 83.31 93 ILE A CA 1
ATOM 742 C C . ILE A 1 93 ? 3.078 5.408 0.589 1.00 83.31 93 ILE A C 1
ATOM 744 O O . ILE A 1 93 ? 2.620 5.706 1.699 1.00 83.31 93 ILE A O 1
ATOM 748 N N . LEU A 1 94 ? 4.394 5.330 0.369 1.00 85.69 94 LEU A N 1
ATOM 749 C CA . LEU A 1 94 ? 5.393 5.549 1.416 1.00 85.69 94 LEU A CA 1
ATOM 750 C C . LEU A 1 94 ? 5.340 6.973 1.992 1.00 85.69 94 LEU A C 1
ATOM 752 O O . LEU A 1 94 ? 5.535 7.172 3.196 1.00 85.69 94 LEU A O 1
ATOM 756 N N . ALA A 1 95 ? 5.083 7.974 1.150 1.00 88.00 95 ALA A N 1
ATOM 757 C CA . ALA A 1 95 ? 4.943 9.358 1.585 1.00 88.00 95 ALA A CA 1
ATOM 758 C C . ALA A 1 95 ? 3.729 9.540 2.508 1.00 88.00 95 ALA A C 1
ATOM 760 O O . ALA A 1 95 ? 3.867 10.142 3.576 1.00 88.00 95 ALA A O 1
ATOM 761 N N . VAL A 1 96 ? 2.576 8.972 2.139 1.00 82.75 96 VAL A N 1
ATOM 762 C CA . VAL A 1 96 ? 1.354 8.999 2.962 1.00 82.75 96 VAL A CA 1
ATOM 763 C C . VAL A 1 96 ? 1.590 8.306 4.301 1.00 82.75 96 VAL A C 1
ATOM 765 O O . VAL A 1 96 ? 1.282 8.871 5.350 1.00 82.75 96 VAL A O 1
ATOM 768 N N . TYR A 1 97 ? 2.212 7.127 4.297 1.00 82.38 97 TYR A N 1
ATOM 769 C CA . TYR A 1 97 ? 2.542 6.430 5.539 1.00 82.38 97 TYR A CA 1
ATOM 770 C C . TYR A 1 97 ? 3.448 7.260 6.450 1.00 82.38 97 TYR A C 1
ATOM 772 O O . TYR A 1 97 ? 3.173 7.393 7.639 1.00 82.38 97 TYR A O 1
ATOM 780 N N . ASN A 1 98 ? 4.508 7.873 5.916 1.00 83.94 98 ASN A N 1
ATOM 781 C CA . ASN A 1 98 ? 5.405 8.693 6.731 1.00 83.94 98 ASN A CA 1
ATOM 782 C C . ASN A 1 98 ? 4.696 9.878 7.403 1.00 83.94 98 ASN A C 1
ATOM 784 O O . ASN A 1 98 ? 5.122 10.284 8.485 1.00 83.94 98 ASN A O 1
ATOM 788 N N . GLN A 1 99 ? 3.628 10.403 6.796 1.00 85.19 99 GLN A N 1
ATOM 789 C CA . GLN A 1 99 ? 2.773 11.429 7.400 1.00 85.19 99 GLN A CA 1
ATOM 790 C C . GLN A 1 99 ? 1.852 10.851 8.487 1.00 85.19 99 GLN A C 1
ATOM 792 O O . GLN A 1 99 ? 1.580 11.524 9.478 1.00 85.19 99 GLN A O 1
ATOM 797 N N . GLN A 1 100 ? 1.387 9.611 8.320 1.00 82.38 100 GLN A N 1
ATOM 798 C CA . GLN A 1 100 ? 0.359 8.994 9.163 1.00 82.38 100 GLN A CA 1
ATOM 799 C C . GLN A 1 100 ? 0.893 8.069 10.266 1.00 82.38 100 GLN A C 1
ATOM 801 O O . GLN A 1 100 ? 0.164 7.797 11.211 1.00 82.38 100 GLN A O 1
ATOM 806 N N . LYS A 1 101 ? 2.150 7.611 10.209 1.00 79.19 101 LYS A N 1
ATOM 807 C CA . LYS A 1 101 ? 2.730 6.604 11.129 1.00 79.19 101 LYS A CA 1
ATOM 808 C C . LYS A 1 101 ? 2.706 6.975 12.618 1.00 79.19 101 LYS A C 1
ATOM 810 O O . LYS A 1 101 ? 2.957 6.131 13.469 1.00 79.19 101 LYS A O 1
ATOM 815 N N . HIS A 1 102 ? 2.469 8.246 12.932 1.00 79.88 102 HIS A N 1
ATOM 816 C CA . HIS A 1 102 ? 2.369 8.759 14.300 1.00 79.88 102 HIS A CA 1
ATOM 817 C C . HIS A 1 102 ? 0.926 8.833 14.813 1.00 79.88 102 HIS A C 1
ATOM 819 O O . HIS A 1 102 ? 0.712 9.076 16.001 1.00 79.88 102 HIS A O 1
ATOM 825 N N . LEU A 1 103 ? -0.059 8.656 13.932 1.00 82.94 103 LEU A N 1
ATOM 826 C CA . LEU A 1 103 ? -1.466 8.664 14.294 1.00 82.94 103 LEU A CA 1
ATOM 827 C C . LEU A 1 103 ? -1.795 7.379 15.052 1.00 82.94 103 LEU A C 1
ATOM 829 O O . LEU A 1 103 ? -1.474 6.277 14.610 1.00 82.94 103 LEU A O 1
ATOM 833 N N . LYS A 1 104 ? -2.452 7.530 16.200 1.00 79.88 104 LYS A N 1
ATOM 834 C CA . LYS A 1 104 ? -3.063 6.415 16.922 1.00 79.88 104 LYS A CA 1
ATOM 835 C C . LYS A 1 104 ? -4.511 6.313 16.474 1.00 79.88 104 LYS A C 1
ATOM 837 O O . LYS A 1 104 ? -5.236 7.298 16.568 1.00 79.88 104 LYS A O 1
ATOM 842 N N . ILE A 1 105 ? -4.896 5.142 15.985 1.00 81.06 105 ILE A N 1
ATOM 843 C CA . ILE A 1 105 ? -6.240 4.866 15.477 1.00 81.06 105 ILE A CA 1
ATOM 844 C C . ILE A 1 105 ? -6.907 3.945 16.489 1.00 81.06 105 ILE A C 1
ATOM 846 O O . ILE A 1 105 ? -6.342 2.895 16.806 1.00 81.06 105 ILE A O 1
ATOM 850 N N . SER A 1 106 ? -8.056 4.350 17.025 1.00 87.62 106 SER A N 1
ATOM 851 C CA . SER A 1 106 ? -8.825 3.500 17.933 1.00 87.62 106 SER A CA 1
ATOM 852 C C . SER A 1 106 ? -9.617 2.442 17.172 1.00 87.62 106 SER A C 1
ATOM 854 O O . SER A 1 106 ? -9.909 2.577 15.983 1.00 87.62 106 SER A O 1
ATOM 856 N N . ASP A 1 107 ? -9.985 1.387 17.884 1.00 86.94 107 ASP A N 1
ATOM 857 C CA . ASP A 1 107 ? -10.761 0.271 17.350 1.00 86.94 107 ASP A CA 1
ATOM 858 C C . ASP A 1 107 ? -12.149 0.760 16.900 1.00 86.94 107 ASP A C 1
ATOM 860 O O . ASP A 1 107 ? -12.545 0.496 15.765 1.00 86.94 107 ASP A O 1
ATOM 864 N N . ASP A 1 108 ? -12.781 1.646 17.677 1.00 87.62 108 ASP A N 1
ATOM 865 C CA . ASP A 1 108 ? -14.017 2.342 17.297 1.00 87.62 108 ASP A CA 1
ATOM 866 C C . ASP A 1 108 ? -13.897 3.080 15.956 1.00 87.62 108 ASP A C 1
ATOM 868 O O . ASP A 1 108 ? -14.812 3.041 15.137 1.00 87.62 108 ASP A O 1
ATOM 872 N N . GLN A 1 109 ? -12.772 3.758 15.690 1.00 87.56 109 GLN A N 1
ATOM 873 C CA . GLN A 1 109 ? -12.577 4.474 14.422 1.00 87.56 109 GLN A CA 1
ATOM 874 C C . GLN A 1 109 ? -12.544 3.512 13.231 1.00 87.56 109 GLN A C 1
ATOM 876 O O . GLN A 1 109 ? -13.061 3.843 12.161 1.00 87.56 109 GLN A O 1
ATOM 881 N N . VAL A 1 110 ? -11.980 2.317 13.422 1.00 86.38 110 VAL A N 1
ATOM 882 C CA . VAL A 1 110 ? -11.958 1.257 12.408 1.00 8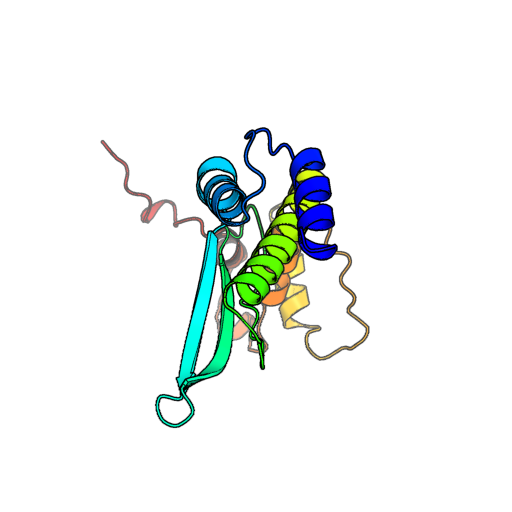6.38 110 VAL A CA 1
ATOM 883 C C . VAL A 1 110 ? -13.368 0.725 12.158 1.00 86.38 110 VAL A C 1
ATOM 885 O O . VAL A 1 110 ? -13.800 0.682 11.004 1.00 86.38 110 VAL A O 1
ATOM 888 N N . VAL A 1 111 ? -14.106 0.397 13.222 1.00 86.06 111 VAL A N 1
ATOM 889 C CA . VAL A 1 111 ? -15.490 -0.100 13.135 1.00 86.06 111 VAL A CA 1
ATOM 890 C C . VAL A 1 111 ? -16.395 0.936 12.464 1.00 86.06 111 VAL A C 1
ATOM 892 O O . VAL A 1 111 ? -17.089 0.630 11.494 1.00 86.06 111 VAL A O 1
ATOM 895 N N . ILE A 1 112 ? -16.321 2.201 12.888 1.00 86.38 112 ILE A N 1
ATOM 896 C CA . ILE A 1 112 ? -17.080 3.305 12.285 1.00 86.38 112 ILE A CA 1
ATOM 897 C C . ILE A 1 112 ? -16.744 3.451 10.797 1.00 86.38 112 ILE A C 1
ATOM 899 O O . ILE A 1 112 ? -17.641 3.671 9.981 1.00 86.38 112 ILE A O 1
ATOM 903 N N . ALA A 1 113 ? -15.466 3.366 10.419 1.00 85.81 113 ALA A N 1
ATOM 904 C CA . ALA A 1 113 ? -15.063 3.465 9.020 1.00 85.81 113 ALA A CA 1
ATOM 905 C C . ALA A 1 113 ? -15.619 2.304 8.176 1.00 85.81 113 ALA A C 1
ATOM 907 O O . ALA A 1 113 ? -16.110 2.551 7.072 1.00 85.81 113 ALA A O 1
ATOM 908 N N . TYR A 1 114 ? -15.618 1.081 8.713 1.00 85.00 114 TYR A N 1
ATOM 909 C CA . TYR A 1 114 ? -16.214 -0.095 8.075 1.00 85.00 114 TYR A CA 1
ATOM 910 C C . TYR A 1 114 ? -17.726 0.064 7.858 1.00 85.00 114 TYR A C 1
ATOM 912 O O . TYR A 1 114 ? -18.212 -0.068 6.732 1.00 85.00 114 TYR A O 1
ATOM 920 N N . LEU A 1 115 ? -18.463 0.452 8.904 1.00 82.31 115 LEU A N 1
ATOM 921 C CA . LEU A 1 115 ? -19.915 0.668 8.842 1.00 82.31 115 LEU A CA 1
ATOM 922 C C . LEU A 1 115 ? -20.301 1.833 7.912 1.00 82.31 115 LEU A C 1
ATOM 924 O O . LEU A 1 115 ? -21.335 1.790 7.244 1.00 82.31 115 LEU A O 1
ATOM 928 N N . LYS A 1 116 ? -19.453 2.862 7.787 1.00 80.81 116 LYS A N 1
ATOM 929 C CA . LYS A 1 116 ? -19.625 3.901 6.753 1.00 80.81 116 LYS A CA 1
ATOM 930 C C . LYS A 1 116 ? -19.508 3.323 5.338 1.00 80.81 116 LYS A C 1
ATOM 932 O O . LYS A 1 116 ? -20.277 3.706 4.461 1.00 80.81 116 LYS A O 1
ATOM 937 N N . GLY A 1 117 ? -18.577 2.390 5.121 1.00 76.44 117 GLY A N 1
ATOM 938 C CA . GLY A 1 117 ? -18.393 1.679 3.845 1.00 76.44 117 GLY A CA 1
ATOM 939 C C . GLY A 1 117 ? -19.632 0.924 3.407 1.00 76.44 117 GLY A C 1
ATOM 940 O O . GLY A 1 117 ? -20.019 0.965 2.240 1.00 76.44 117 GLY A O 1
ATOM 941 N N . TYR A 1 118 ? -20.295 0.313 4.379 1.00 74.31 118 TYR A N 1
ATOM 942 C CA . TYR A 1 118 ? -21.568 -0.362 4.205 1.00 74.31 118 TYR A CA 1
ATOM 943 C C . TYR A 1 118 ? -22.696 0.593 3.757 1.00 74.31 118 TYR A C 1
ATOM 945 O O . TYR A 1 118 ? -23.366 0.339 2.755 1.00 74.31 118 TYR A O 1
ATOM 953 N N . GLY A 1 119 ? -22.889 1.717 4.461 1.00 68.69 119 GLY A N 1
ATOM 954 C CA . GLY A 1 119 ? -24.051 2.598 4.264 1.00 68.69 119 GLY A CA 1
ATOM 955 C C . GLY A 1 119 ? -23.970 3.596 3.098 1.00 68.69 119 GLY A C 1
ATOM 956 O O . GLY A 1 119 ? -25.010 4.018 2.585 1.00 68.69 119 GLY A O 1
ATOM 957 N N . ASP A 1 120 ? -22.765 3.988 2.666 1.00 68.75 120 ASP A N 1
ATOM 958 C CA . ASP A 1 120 ? -22.574 5.165 1.796 1.00 68.75 120 ASP A CA 1
ATOM 959 C C . ASP A 1 120 ? -21.951 4.879 0.416 1.00 68.75 120 ASP A C 1
ATOM 961 O O . ASP A 1 120 ? -21.763 5.813 -0.368 1.00 68.75 120 ASP A O 1
ATOM 965 N N . LYS A 1 121 ? -21.693 3.614 0.047 1.00 62.56 121 LYS A N 1
ATOM 966 C CA . LYS A 1 121 ? -21.005 3.259 -1.217 1.00 62.56 121 LYS A CA 1
ATOM 967 C C . LYS A 1 121 ? -21.661 3.784 -2.505 1.00 62.56 121 LYS A C 1
ATOM 969 O O . LYS A 1 121 ? -20.977 3.914 -3.517 1.00 62.56 121 LYS A O 1
ATOM 974 N N . SER A 1 122 ? -22.951 4.123 -2.482 1.00 60.53 122 SER A N 1
ATOM 975 C CA . SER A 1 122 ? -23.691 4.687 -3.622 1.00 60.53 122 SER A CA 1
ATOM 976 C C . SER A 1 122 ? -23.822 6.218 -3.609 1.00 60.53 122 SER A C 1
ATOM 978 O O . SER A 1 122 ? -24.406 6.781 -4.538 1.00 60.53 122 SER A O 1
ATOM 980 N N . LYS A 1 123 ? -23.289 6.924 -2.598 1.00 60.12 123 LYS A N 1
ATOM 981 C CA . LYS A 1 123 ? -23.430 8.384 -2.471 1.00 60.12 123 LYS A CA 1
ATOM 982 C C . LYS A 1 123 ? -22.178 9.124 -2.974 1.00 60.12 123 LYS A C 1
ATOM 984 O O . LYS A 1 123 ? -21.123 9.033 -2.350 1.00 60.12 123 LYS A O 1
ATOM 989 N N . PRO A 1 124 ? -22.286 9.967 -4.024 1.00 53.38 124 PRO A N 1
ATOM 990 C CA . PRO A 1 124 ? -21.152 10.720 -4.586 1.00 53.38 124 PRO A CA 1
ATOM 991 C C . PRO A 1 124 ? -20.477 11.699 -3.607 1.00 53.38 124 PRO A C 1
ATOM 993 O O . PRO A 1 124 ? -19.350 12.131 -3.836 1.00 53.38 124 PRO A O 1
ATOM 996 N N . ALA A 1 125 ? -21.176 12.082 -2.533 1.00 51.16 125 ALA A N 1
ATOM 997 C CA . ALA A 1 125 ? -20.733 13.070 -1.550 1.00 51.16 125 ALA A CA 1
ATOM 998 C C . ALA A 1 125 ? -19.866 12.494 -0.414 1.00 51.16 125 ALA A C 1
ATOM 1000 O O . ALA A 1 125 ? -19.315 13.269 0.368 1.00 51.16 125 ALA A O 1
ATOM 1001 N N . ALA A 1 126 ? -19.697 11.171 -0.326 1.00 53.41 126 ALA A N 1
ATOM 1002 C CA . ALA A 1 126 ? -18.851 10.529 0.680 1.00 53.41 126 ALA A CA 1
ATOM 1003 C C . ALA A 1 126 ? -17.358 10.644 0.310 1.00 53.41 126 ALA A C 1
ATOM 1005 O O . ALA A 1 126 ? -16.641 9.659 0.143 1.00 53.41 126 ALA A O 1
ATOM 1006 N N . LYS A 1 127 ? -16.853 11.874 0.153 1.00 51.16 127 LYS A N 1
ATOM 1007 C CA . LYS A 1 127 ? -15.410 12.126 0.241 1.00 51.16 127 LYS A CA 1
ATOM 1008 C C . LYS A 1 127 ? -15.027 11.952 1.700 1.00 51.16 127 LYS A C 1
ATOM 1010 O O . LYS A 1 127 ? -15.119 12.869 2.508 1.00 51.16 127 LYS A O 1
ATOM 1015 N N . ASN A 1 128 ? -14.682 10.726 2.039 1.00 63.75 128 ASN A N 1
ATOM 1016 C CA . ASN A 1 128 ? -14.432 10.350 3.407 1.00 63.75 128 ASN A CA 1
ATOM 1017 C C . ASN A 1 128 ? -13.165 11.013 3.956 1.00 63.75 128 ASN A C 1
ATOM 1019 O O . ASN A 1 128 ? -12.072 10.845 3.411 1.00 63.75 128 ASN A O 1
ATOM 1023 N N . ASN A 1 129 ? -13.315 11.730 5.070 1.00 66.50 129 ASN A N 1
ATOM 1024 C CA . ASN A 1 129 ? -12.218 12.292 5.856 1.00 66.50 129 ASN A CA 1
ATOM 1025 C C . ASN A 1 129 ? -11.502 11.188 6.654 1.00 66.50 129 ASN A C 1
ATOM 1027 O O . ASN A 1 129 ? -11.514 11.203 7.882 1.00 66.50 129 ASN A O 1
ATOM 1031 N N . TYR A 1 130 ? -10.915 10.203 5.973 1.00 76.69 130 TYR A N 1
ATOM 1032 C CA . TYR A 1 130 ? -10.101 9.187 6.638 1.00 76.69 130 TYR A CA 1
ATOM 1033 C C . TYR A 1 130 ? -8.716 9.726 6.934 1.00 76.69 130 TYR A C 1
ATOM 1035 O O . TYR A 1 130 ? -7.981 10.133 6.027 1.00 76.69 130 TYR A O 1
ATOM 1043 N N . THR A 1 131 ? -8.358 9.700 8.213 1.00 77.00 131 THR A N 1
ATOM 1044 C CA . THR A 1 131 ? -7.076 10.219 8.686 1.00 77.00 131 THR A CA 1
ATOM 1045 C C . THR A 1 131 ? -5.936 9.228 8.499 1.00 77.00 131 THR A C 1
ATOM 1047 O O . THR A 1 131 ? -4.782 9.645 8.403 1.00 77.00 131 THR A O 1
ATOM 1050 N N . SER A 1 132 ? -6.252 7.939 8.354 1.00 81.56 132 SER A N 1
ATOM 1051 C CA . SER A 1 132 ? -5.280 6.853 8.247 1.00 81.56 132 SER A CA 1
ATOM 1052 C C . SER A 1 132 ? -5.576 5.852 7.125 1.00 81.56 132 SER A C 1
ATOM 1054 O O . SER A 1 132 ? -6.700 5.743 6.631 1.00 81.56 132 SER A O 1
ATOM 1056 N N . ASN A 1 133 ? -4.553 5.090 6.731 1.00 79.44 133 ASN A N 1
ATOM 1057 C CA . ASN A 1 133 ? -4.679 3.990 5.771 1.00 79.44 133 ASN A CA 1
ATOM 1058 C C . ASN A 1 133 ? -5.599 2.864 6.270 1.00 79.44 133 ASN A C 1
ATOM 1060 O O . ASN A 1 133 ? -6.368 2.325 5.477 1.00 79.44 133 ASN A O 1
ATOM 1064 N N . LEU A 1 134 ? -5.575 2.559 7.572 1.00 80.19 134 LEU A N 1
ATOM 1065 C CA . LEU A 1 134 ? -6.416 1.513 8.158 1.00 80.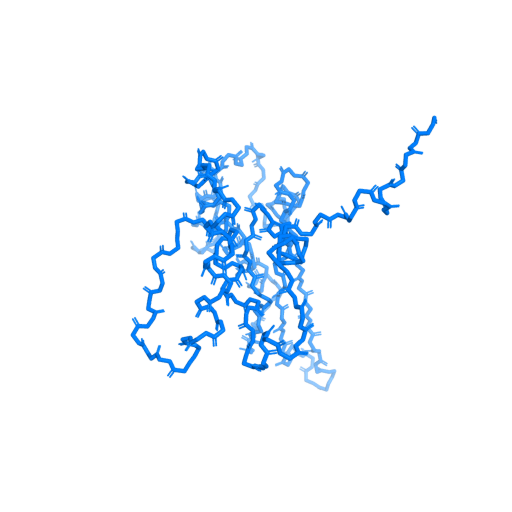19 134 LEU A CA 1
ATOM 1066 C C . LEU A 1 134 ? -7.908 1.867 8.063 1.00 80.19 134 LEU A C 1
ATOM 1068 O O . LEU A 1 134 ? -8.712 1.027 7.675 1.00 80.19 134 LEU A O 1
ATOM 1072 N N . GLU A 1 135 ? -8.276 3.124 8.332 1.00 83.12 135 GLU A N 1
ATOM 1073 C CA . GLU A 1 135 ? -9.661 3.592 8.174 1.00 83.12 135 GLU A CA 1
ATOM 1074 C C . GLU A 1 135 ? -10.117 3.561 6.704 1.00 83.12 135 GLU A C 1
ATOM 1076 O O . GLU A 1 135 ? -11.238 3.148 6.407 1.00 83.12 135 GLU A O 1
ATOM 1081 N N . LYS A 1 136 ? -9.242 3.954 5.763 1.00 81.50 136 LYS A N 1
ATOM 1082 C CA . LYS A 1 136 ? -9.538 3.862 4.319 1.00 81.50 136 LYS A CA 1
ATOM 1083 C C . LYS A 1 136 ? -9.808 2.422 3.896 1.00 81.50 136 LYS A C 1
ATOM 1085 O O . LYS A 1 136 ? -10.738 2.174 3.129 1.00 81.50 136 LYS A O 1
ATOM 1090 N N . TYR A 1 137 ? -8.998 1.491 4.394 1.00 80.38 137 TYR A N 1
ATOM 1091 C CA . TYR A 1 137 ? -9.160 0.076 4.099 1.00 80.38 137 TYR A CA 1
ATOM 1092 C C . TYR A 1 137 ? -10.461 -0.481 4.679 1.00 80.38 137 TYR A C 1
ATOM 1094 O O . TYR A 1 137 ? -11.223 -1.114 3.947 1.00 80.38 137 TYR A O 1
ATOM 1102 N N . ALA A 1 138 ? -10.757 -0.168 5.946 1.00 81.31 138 ALA A N 1
ATOM 1103 C CA . ALA A 1 138 ? -12.000 -0.548 6.613 1.00 81.31 138 ALA A CA 1
ATOM 1104 C C . ALA A 1 138 ? -13.229 -0.140 5.785 1.00 81.31 138 ALA A C 1
ATOM 1106 O O . ALA A 1 138 ? -14.095 -0.963 5.493 1.00 81.31 138 ALA A O 1
ATOM 1107 N N . TYR A 1 139 ? -13.258 1.111 5.316 1.00 82.38 139 TYR A N 1
ATOM 1108 C CA . TYR A 1 139 ? -14.326 1.603 4.446 1.00 82.38 139 TYR A CA 1
ATOM 1109 C C . TYR A 1 139 ? -14.436 0.840 3.126 1.00 82.38 139 TYR A C 1
ATOM 1111 O O . TYR A 1 139 ? -15.537 0.522 2.677 1.00 82.38 139 TYR A O 1
ATOM 1119 N N . PHE A 1 140 ? -13.307 0.555 2.472 1.00 77.25 140 PHE A N 1
ATOM 1120 C CA . PHE A 1 140 ? -13.331 -0.171 1.206 1.00 77.25 140 PHE A CA 1
ATOM 1121 C C . PHE A 1 140 ? -13.866 -1.599 1.376 1.00 77.25 140 PHE A C 1
ATOM 1123 O O . PHE A 1 140 ? -14.601 -2.080 0.505 1.00 77.25 140 PHE A O 1
ATOM 1130 N N . LEU A 1 141 ? -13.536 -2.253 2.494 1.00 78.56 141 LEU A N 1
ATOM 1131 C CA . LEU A 1 141 ? -14.011 -3.596 2.819 1.00 78.56 141 LEU A CA 1
ATOM 1132 C C . LEU A 1 141 ? -15.519 -3.669 3.070 1.00 78.56 141 LEU A C 1
ATOM 1134 O O . LEU A 1 141 ? -16.120 -4.657 2.657 1.00 78.56 141 LEU A O 1
ATOM 1138 N N . GLY A 1 142 ? -16.146 -2.647 3.662 1.00 75.06 142 GLY A N 1
ATOM 1139 C CA . GLY A 1 142 ? -17.593 -2.661 3.916 1.00 75.06 142 GLY A CA 1
ATOM 1140 C C . GLY A 1 142 ? -18.392 -2.802 2.615 1.00 75.06 142 GLY A C 1
ATOM 1141 O O . GLY A 1 142 ? -18.419 -1.877 1.810 1.00 75.06 142 GLY A O 1
ATOM 1142 N N . LYS A 1 143 ? -18.992 -3.963 2.329 1.00 66.69 143 LYS A N 1
ATOM 1143 C CA . LYS A 1 143 ? -19.794 -4.230 1.111 1.00 66.69 143 LYS A CA 1
ATOM 1144 C C . LYS A 1 143 ? -21.289 -4.003 1.375 1.00 66.69 143 LYS A C 1
ATOM 1146 O O . LYS A 1 143 ? -21.719 -4.047 2.518 1.00 66.69 143 LYS A O 1
ATOM 1151 N N . GLN A 1 144 ? -22.073 -3.775 0.316 1.00 52.25 144 GLN A N 1
ATOM 1152 C CA . GLN A 1 144 ? -23.537 -3.832 0.402 1.00 52.25 144 GLN A CA 1
ATOM 1153 C C . GLN A 1 144 ? -23.967 -5.303 0.569 1.00 52.25 144 GLN A C 1
ATOM 1155 O O . GLN A 1 144 ? -23.675 -6.122 -0.299 1.00 52.25 144 GLN A O 1
ATOM 1160 N N . GLY A 1 145 ? -24.617 -5.607 1.689 1.00 54.19 145 GLY A N 1
ATOM 1161 C CA . GLY A 1 145 ? -25.142 -6.903 2.166 1.00 54.19 145 GLY A CA 1
ATOM 1162 C C . GLY A 1 145 ? -25.981 -6.622 3.422 1.00 54.19 145 GLY A C 1
ATOM 1163 O O . GLY A 1 145 ? -26.217 -5.448 3.672 1.00 54.19 145 GLY A O 1
ATOM 1164 N N . ASP A 1 146 ? -26.431 -7.580 4.234 1.00 50.50 146 ASP A N 1
ATOM 1165 C CA . ASP A 1 146 ? -27.074 -7.267 5.530 1.00 50.50 146 ASP A CA 1
ATOM 1166 C C . ASP A 1 146 ? -26.113 -7.587 6.685 1.00 50.50 146 ASP A C 1
ATOM 1168 O O . ASP A 1 146 ? -25.931 -8.742 7.056 1.00 50.50 146 ASP A O 1
ATOM 1172 N N . TYR A 1 147 ? -25.483 -6.561 7.275 1.00 56.44 147 TYR A N 1
ATOM 1173 C CA . TYR A 1 147 ? -24.535 -6.744 8.392 1.00 56.44 147 TYR A CA 1
ATOM 1174 C C . TYR A 1 147 ? -25.205 -7.362 9.634 1.00 56.44 147 TYR A C 1
ATOM 1176 O O . TYR A 1 147 ? -24.539 -7.979 10.462 1.00 56.44 147 TYR A O 1
ATOM 1184 N N . ILE A 1 148 ? -26.528 -7.195 9.746 1.00 52.81 148 ILE A N 1
ATOM 1185 C CA . ILE A 1 148 ? -27.367 -7.782 10.793 1.00 52.81 148 ILE A CA 1
ATOM 1186 C C . ILE A 1 148 ? -27.671 -9.255 10.484 1.00 52.81 148 ILE A C 1
ATOM 1188 O O . ILE A 1 148 ? -27.701 -10.065 11.406 1.00 52.81 148 ILE A O 1
ATOM 1192 N N . GLU A 1 149 ? -27.867 -9.623 9.212 1.00 53.81 149 GLU A N 1
ATOM 1193 C CA . GLU A 1 149 ? -28.130 -11.018 8.821 1.00 53.81 149 GLU A CA 1
ATOM 1194 C C . GLU A 1 149 ? -26.857 -11.880 8.834 1.00 53.81 149 GLU A C 1
ATOM 1196 O O . GLU A 1 149 ? -26.945 -13.084 9.068 1.00 53.81 149 GLU A O 1
ATOM 1201 N N . GLU A 1 150 ? -25.676 -11.278 8.646 1.00 56.94 150 GLU A N 1
ATOM 1202 C CA . GLU A 1 150 ? -24.378 -11.973 8.706 1.00 56.94 150 GLU A CA 1
ATOM 1203 C C . GLU A 1 150 ? -23.839 -12.169 10.139 1.00 56.94 150 GLU A C 1
ATOM 1205 O O . GLU A 1 150 ? -22.908 -12.946 10.336 1.00 56.94 150 GLU A O 1
ATOM 1210 N N . GLY A 1 151 ? -24.418 -11.505 11.150 1.00 64.69 151 GLY A N 1
ATOM 1211 C CA . GLY A 1 151 ? -24.073 -11.714 12.564 1.00 64.69 151 GLY A CA 1
ATOM 1212 C C . GLY A 1 151 ? -22.670 -11.251 12.988 1.00 64.69 151 GLY A C 1
ATOM 1213 O O . GLY A 1 151 ? -22.200 -11.670 14.042 1.00 64.69 151 GLY A O 1
ATOM 1214 N N . LEU A 1 152 ? -22.008 -10.400 12.194 1.00 73.38 152 LEU A N 1
ATOM 1215 C CA . LEU A 1 152 ? -20.660 -9.891 12.474 1.00 73.38 152 LEU A CA 1
ATOM 1216 C C . LEU A 1 152 ? -20.642 -8.970 13.704 1.00 7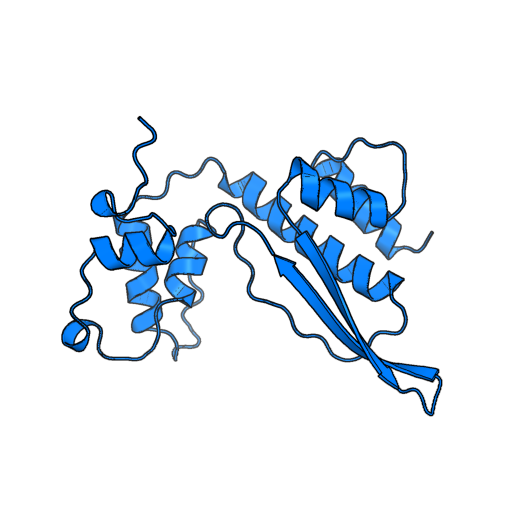3.38 152 LEU A C 1
ATOM 1218 O O . LEU A 1 152 ? -21.362 -7.969 13.768 1.00 73.38 152 LEU A O 1
ATOM 1222 N N . THR A 1 153 ? -19.771 -9.282 14.657 1.00 82.88 153 THR A N 1
ATOM 1223 C CA . THR A 1 153 ? -19.486 -8.465 15.842 1.00 82.88 153 THR A CA 1
ATOM 1224 C C . THR A 1 153 ? -18.433 -7.388 15.546 1.00 82.88 153 THR A C 1
ATOM 1226 O O . THR A 1 153 ? -17.767 -7.397 14.509 1.00 82.88 153 THR A O 1
ATOM 1229 N N . GLU A 1 154 ? -18.257 -6.435 16.466 1.00 84.00 154 GLU A N 1
ATOM 1230 C CA . GLU A 1 154 ? -17.181 -5.435 16.369 1.00 84.00 154 GLU A CA 1
ATOM 1231 C C . GLU A 1 154 ? -15.795 -6.096 16.331 1.00 84.00 154 GLU A C 1
ATOM 1233 O O . GLU A 1 154 ? -14.934 -5.674 15.557 1.00 84.00 154 GLU A O 1
ATOM 1238 N N . ASP A 1 155 ? -15.606 -7.176 17.092 1.00 82.12 155 ASP A N 1
ATOM 1239 C CA . ASP A 1 155 ? -14.367 -7.951 17.108 1.00 82.12 155 ASP A CA 1
ATOM 1240 C C . ASP A 1 155 ? -14.105 -8.618 15.755 1.00 82.12 155 ASP A C 1
ATOM 1242 O O . ASP A 1 155 ? -12.986 -8.534 15.245 1.00 82.12 155 ASP A O 1
ATOM 1246 N N . ASP A 1 156 ? -15.130 -9.182 15.108 1.00 79.81 156 ASP A N 1
ATOM 1247 C CA . ASP A 1 156 ? -14.993 -9.775 13.770 1.00 79.81 156 ASP A CA 1
ATOM 1248 C C . ASP A 1 156 ? -14.536 -8.741 12.733 1.00 79.81 156 ASP A C 1
ATOM 1250 O O . ASP A 1 156 ? -13.683 -9.021 11.885 1.00 79.81 156 ASP A O 1
ATOM 1254 N N . ILE A 1 157 ? -15.050 -7.509 12.824 1.00 81.62 157 ILE A N 1
ATOM 1255 C CA . ILE A 1 157 ? -14.620 -6.395 11.969 1.00 81.62 157 ILE A CA 1
ATOM 1256 C C . ILE A 1 157 ? -13.152 -6.055 12.240 1.00 81.62 157 ILE A C 1
ATOM 1258 O O . ILE A 1 157 ? -12.378 -5.835 11.304 1.00 81.62 157 ILE A O 1
ATOM 1262 N N . LEU A 1 158 ? -12.739 -6.013 13.507 1.00 82.00 158 LEU A N 1
ATOM 1263 C CA . LEU A 1 158 ? -11.352 -5.732 13.870 1.00 82.00 158 LEU A CA 1
ATOM 1264 C C . LEU A 1 158 ? -10.406 -6.834 13.385 1.00 82.00 158 LEU A C 1
ATOM 1266 O O . LEU A 1 158 ? -9.342 -6.501 12.853 1.00 82.00 158 LEU A O 1
ATOM 1270 N N . TYR A 1 159 ? -10.791 -8.105 13.508 1.00 78.25 159 TYR A N 1
ATOM 1271 C CA . TYR A 1 159 ? -10.041 -9.244 12.977 1.00 78.25 159 TYR A CA 1
ATOM 1272 C C . TYR A 1 159 ? -9.898 -9.156 11.458 1.00 78.25 159 TYR A C 1
ATOM 1274 O O . TYR A 1 159 ? -8.772 -9.149 10.952 1.00 78.25 159 TYR A O 1
ATOM 1282 N N . LEU A 1 160 ? -11.011 -8.963 10.744 1.00 77.88 160 LEU A N 1
ATOM 1283 C CA . LEU A 1 160 ? -11.050 -8.814 9.289 1.00 77.88 160 LEU A CA 1
ATOM 1284 C C . LEU A 1 160 ? -10.156 -7.662 8.798 1.00 77.88 160 LEU A C 1
ATOM 1286 O O . LEU A 1 160 ? -9.366 -7.827 7.869 1.00 77.88 160 LEU A O 1
ATOM 1290 N N . VAL A 1 161 ? -10.281 -6.478 9.405 1.00 77.56 161 VAL A N 1
ATOM 1291 C CA . VAL A 1 161 ? -9.625 -5.257 8.912 1.00 77.56 161 VAL A CA 1
ATOM 1292 C C . VAL A 1 161 ? -8.156 -5.186 9.322 1.00 77.56 161 VAL A C 1
ATOM 1294 O O . VAL A 1 161 ? -7.317 -4.737 8.536 1.00 77.56 161 VAL A O 1
ATOM 1297 N N . LYS A 1 162 ? -7.819 -5.598 10.549 1.00 76.31 162 LYS A N 1
ATOM 1298 C CA . LYS A 1 162 ? -6.430 -5.572 11.037 1.00 76.31 162 LYS A CA 1
ATOM 1299 C C . LYS A 1 162 ? -5.647 -6.817 10.632 1.00 76.31 162 LYS A C 1
ATOM 1301 O O . LYS A 1 162 ? -4.436 -6.832 10.849 1.00 76.31 162 LYS A O 1
ATOM 1306 N N . ASN A 1 163 ? -6.315 -7.822 10.061 1.00 66.25 163 ASN A N 1
ATOM 1307 C CA . ASN A 1 163 ? -5.750 -9.140 9.787 1.00 66.25 163 ASN A CA 1
ATOM 1308 C C . ASN A 1 163 ? -5.070 -9.726 11.038 1.00 66.25 163 ASN A C 1
ATOM 1310 O O . ASN A 1 163 ? -3.959 -10.255 10.979 1.00 66.25 163 ASN A O 1
ATOM 1314 N N . LYS A 1 164 ? -5.702 -9.522 12.200 1.00 62.75 164 LYS A N 1
ATOM 1315 C CA . LYS A 1 164 ? -5.294 -10.187 13.437 1.00 62.75 164 LYS A CA 1
ATOM 1316 C C . LYS A 1 164 ? -5.832 -11.613 13.367 1.00 62.75 164 LYS A C 1
ATOM 1318 O O . LYS A 1 164 ? -6.954 -11.812 12.917 1.00 62.75 164 LYS A O 1
ATOM 1323 N N . LEU A 1 165 ? -5.037 -12.588 13.782 1.00 52.75 165 LEU A N 1
ATOM 1324 C CA . LEU A 1 165 ? -5.568 -13.920 14.045 1.00 52.75 165 LEU A CA 1
ATOM 1325 C C . LEU A 1 165 ? -6.361 -13.857 15.357 1.00 52.75 165 LEU A C 1
ATOM 1327 O O . LEU A 1 165 ? -5.911 -13.148 16.266 1.00 52.75 165 LEU A O 1
ATOM 1331 N N . PRO A 1 166 ? -7.501 -14.559 15.475 1.00 56.22 166 PRO A N 1
ATOM 1332 C CA . PRO A 1 166 ? -8.111 -14.840 16.767 1.00 56.22 166 PRO A CA 1
ATOM 1333 C C . PRO A 1 166 ? -7.055 -15.372 17.733 1.00 56.22 166 PRO A C 1
ATOM 1335 O O . PRO A 1 166 ? -6.197 -16.157 17.327 1.00 56.22 166 PRO A O 1
ATOM 1338 N N . ASP A 1 167 ? -7.106 -14.966 19.003 1.00 56.50 167 ASP A N 1
ATOM 1339 C CA . ASP A 1 167 ? -6.138 -15.428 20.011 1.00 56.50 167 ASP A CA 1
ATOM 1340 C C . ASP A 1 167 ? -6.080 -16.970 20.090 1.00 56.50 167 ASP A C 1
ATOM 1342 O O . ASP A 1 167 ? -5.030 -17.541 20.378 1.00 56.50 167 ASP A O 1
ATOM 1346 N N . GLU A 1 168 ? -7.187 -17.644 19.760 1.00 52.72 168 GLU A N 1
ATOM 1347 C CA . GLU A 1 168 ? -7.324 -19.105 19.675 1.00 52.72 168 GLU A CA 1
ATOM 1348 C C . GLU A 1 168 ? -6.556 -19.740 18.495 1.00 52.72 168 GLU A C 1
ATOM 1350 O O . GLU A 1 168 ? -6.193 -20.913 18.558 1.00 52.72 168 GLU A O 1
ATOM 1355 N N . GLU A 1 169 ? -6.273 -18.976 17.435 1.00 51.59 169 GLU A N 1
ATOM 1356 C CA . GLU A 1 169 ? -5.542 -19.413 16.235 1.00 51.59 169 GLU A CA 1
ATOM 1357 C C . GLU A 1 169 ? -4.084 -18.925 16.202 1.00 51.59 169 GLU A C 1
ATOM 1359 O O . GLU A 1 169 ? -3.307 -19.311 15.321 1.00 51.59 169 GLU A O 1
ATOM 1364 N N . MET A 1 170 ? -3.672 -18.088 17.159 1.00 50.00 170 MET A N 1
ATOM 1365 C CA . MET A 1 170 ? -2.264 -17.744 17.312 1.00 50.00 170 MET A CA 1
ATOM 1366 C C . MET A 1 170 ? -1.496 -18.966 17.819 1.00 50.00 170 MET A C 1
ATOM 1368 O O . MET A 1 170 ? -1.616 -19.352 18.980 1.00 50.00 170 MET A O 1
ATOM 1372 N N . LEU A 1 171 ? -0.666 -19.557 16.953 1.00 45.38 171 LEU A N 1
ATOM 1373 C CA . LEU A 1 171 ? 0.319 -20.571 17.335 1.00 45.38 171 LEU A CA 1
ATOM 1374 C C . LEU A 1 171 ? 1.150 -20.054 18.518 1.00 45.38 171 LEU A C 1
ATOM 1376 O O . LEU A 1 171 ? 2.043 -19.221 18.347 1.00 45.38 171 LEU A O 1
ATOM 1380 N N . GLN A 1 172 ? 0.860 -20.558 19.719 1.00 48.81 172 GLN A N 1
ATOM 1381 C CA . GLN A 1 172 ? 1.751 -20.412 20.858 1.00 48.81 172 GLN A CA 1
ATOM 1382 C C . GLN A 1 172 ? 2.974 -21.276 20.562 1.00 48.81 172 GLN A C 1
ATOM 1384 O O . GLN A 1 172 ? 2.918 -22.501 20.624 1.00 48.81 172 GLN A O 1
ATOM 1389 N N . LEU A 1 173 ? 4.062 -20.635 20.144 1.00 40.69 173 LEU A N 1
ATOM 1390 C CA . LEU A 1 173 ? 5.369 -21.274 20.142 1.00 40.69 173 LEU A CA 1
ATOM 1391 C C . LEU A 1 173 ? 5.750 -21.505 21.610 1.00 40.69 173 LEU A C 1
ATOM 1393 O O . LEU A 1 173 ? 6.090 -20.547 22.305 1.00 40.69 173 LEU A O 1
ATOM 1397 N N . GLU A 1 174 ? 5.615 -22.752 22.065 1.00 42.28 174 GLU A N 1
ATOM 1398 C CA . GLU A 1 174 ? 6.255 -23.249 23.292 1.00 42.28 174 GLU A CA 1
ATOM 1399 C C . GLU A 1 174 ? 7.786 -23.213 23.177 1.00 42.28 174 GLU A C 1
ATOM 1401 O O . GLU A 1 174 ? 8.321 -23.534 22.085 1.00 42.28 174 GLU A O 1
#

Secondary structure (DSSP, 8-state):
--HHHHHHHHHHHHTT---S---HHHHHHHHHHHH--EEEEEEEEETTTTEEEEEEEEEE--TTT---PPEE----S-HHHHHHHHHHHHHHHHHHHHHHTT----HHHHHHHHHHHHHHTT-TT------SHHHHHHHHH--SS-TTTTT--HHHHHHHHHTPPPTTTS----

Radius of gyration: 19.52 Å; chains: 1; bounding box: 53×37×57 Å

Sequence (174 aa):
MNKQEDQILKSSRKLGFKKPGSSLHELADWLREEKQIHVEIGSIWDDLVNRVESYYYTVTAPLNVYYTPAIQRAGGASYKEMLSEGIEEALGILAVYNQQKHLKISDDQVVIAYLKGYGDKSKPAAKNNYTSNLEKYAYFLGKQGDYIEEGLTEDDILYLVKNKLPDEEMLQLE

Organism: NCBI:txid1343891

pLDDT: mean 73.5, std 12.7, range [40.69, 90.56]